Protein AF-A0A7V8XQJ6-F1 (afdb_monomer)

pLDDT: mean 77.22, std 17.16, range [35.47, 95.56]

Radius of gyration: 14.54 Å; Cα contacts (8 Å, |Δi|>4): 125; chains: 1; bounding box: 36×27×40 Å

Secondary structure (DSSP, 8-state):
--TT-EEEEE-SS-EEEEE----SSS-TT-----S--PBPTT--B--GGGGS--SPPTTTT---TT----EEEEPPTTS-S-----S-----

Mean predicted aligned error: 9.39 Å

Foldseek 3Di:
DAAQFWKWKDDPQGIAIDGDDDDPPDDPQDDDDDFDFDQPPVRDTRGLCSQFDPFADPPPRHGRSPDGDIDMDGDPPPHDDDDDPPDDPDDD

Structure (mmCIF, N/CA/C/O backbone):
data_AF-A0A7V8XQJ6-F1
#
_entry.id   AF-A0A7V8XQJ6-F1
#
loop_
_atom_site.group_PDB
_atom_site.id
_atom_site.type_symbol
_atom_site.label_atom_id
_atom_site.label_alt_id
_atom_site.label_comp_id
_atom_site.label_asym_id
_atom_site.label_entity_id
_atom_site.label_seq_id
_atom_site.pdbx_PDB_ins_code
_atom_site.Cartn_x
_atom_site.Cartn_y
_atom_site.Cartn_z
_atom_site.occupancy
_atom_site.B_iso_or_equiv
_atom_site.auth_seq_id
_atom_site.auth_comp_id
_atom_site.auth_asym_id
_atom_site.auth_atom_id
_atom_site.pdbx_PDB_model_num
ATOM 1 N N . MET A 1 1 ? -12.101 -7.812 7.011 1.00 83.25 1 MET A N 1
ATOM 2 C CA . MET A 1 1 ? -11.588 -6.444 7.191 1.00 83.25 1 MET A CA 1
ATOM 3 C C . MET A 1 1 ? -12.747 -5.481 7.094 1.00 83.25 1 MET A C 1
ATOM 5 O O . MET A 1 1 ? -13.621 -5.682 6.256 1.00 83.25 1 MET A O 1
ATOM 9 N N . ALA A 1 2 ? -12.752 -4.483 7.960 1.00 91.31 2 ALA A N 1
ATOM 10 C CA . ALA A 1 2 ? -13.727 -3.413 8.028 1.00 91.31 2 ALA A CA 1
ATOM 11 C C . ALA A 1 2 ? -13.016 -2.055 7.996 1.00 91.31 2 ALA A C 1
ATOM 13 O O . ALA A 1 2 ? -11.810 -1.952 8.225 1.00 91.31 2 ALA A O 1
ATOM 14 N N . THR A 1 3 ? -13.774 -1.000 7.710 1.00 91.56 3 THR A N 1
ATOM 15 C CA . THR A 1 3 ? -13.266 0.370 7.805 1.00 91.56 3 THR A CA 1
ATOM 16 C C . THR A 1 3 ? -12.741 0.647 9.214 1.00 91.56 3 THR A C 1
ATOM 18 O O . THR A 1 3 ? -13.437 0.388 10.192 1.00 91.56 3 THR A O 1
ATOM 21 N N . GLY A 1 4 ? -11.531 1.198 9.304 1.00 87.38 4 GLY A N 1
ATOM 22 C CA . GLY A 1 4 ? -10.828 1.462 10.561 1.00 87.38 4 GLY A CA 1
ATOM 23 C C . GLY A 1 4 ? -9.807 0.391 10.955 1.00 87.38 4 GLY A C 1
ATOM 24 O O . GLY A 1 4 ? -8.945 0.683 11.780 1.00 87.38 4 GLY A O 1
ATOM 25 N N . ASP A 1 5 ? -9.843 -0.801 10.348 1.00 88.12 5 ASP A N 1
ATOM 26 C CA . ASP A 1 5 ? -8.864 -1.853 10.639 1.00 88.12 5 ASP A CA 1
ATOM 27 C C . ASP A 1 5 ? -7.455 -1.436 10.201 1.00 88.12 5 ASP A C 1
ATOM 29 O O . ASP A 1 5 ? -7.254 -0.892 9.111 1.00 88.12 5 ASP A O 1
ATOM 33 N N . ALA A 1 6 ? -6.465 -1.761 11.029 1.00 88.62 6 ALA A N 1
ATOM 34 C CA . ALA A 1 6 ? -5.063 -1.725 10.646 1.00 88.62 6 ALA A CA 1
ATOM 35 C C . ALA A 1 6 ? -4.771 -2.827 9.620 1.00 88.62 6 ALA A C 1
ATOM 37 O O . ALA A 1 6 ? -5.083 -4.000 9.848 1.00 88.62 6 ALA A O 1
ATOM 38 N N . VAL A 1 7 ? -4.150 -2.465 8.499 1.00 90.56 7 VAL A N 1
ATOM 39 C CA . VAL A 1 7 ? -3.823 -3.396 7.412 1.00 90.56 7 VAL A CA 1
ATOM 40 C C . VAL A 1 7 ? -2.380 -3.246 6.984 1.00 90.56 7 VAL A C 1
ATOM 42 O O . VAL A 1 7 ? -1.855 -2.137 6.957 1.00 90.56 7 VAL A O 1
ATOM 45 N N . ARG A 1 8 ? -1.764 -4.361 6.605 1.00 90.62 8 ARG A N 1
ATOM 46 C CA . ARG A 1 8 ? -0.492 -4.380 5.893 1.00 90.62 8 ARG A CA 1
ATOM 47 C C . ARG A 1 8 ? -0.783 -4.566 4.410 1.00 90.62 8 ARG A C 1
ATOM 49 O O . ARG A 1 8 ? -1.571 -5.437 4.041 1.00 90.62 8 ARG A O 1
ATOM 56 N N . VAL A 1 9 ? -0.140 -3.756 3.579 1.00 91.50 9 VAL A N 1
ATOM 57 C CA . VAL A 1 9 ? -0.162 -3.844 2.115 1.00 91.50 9 VAL A CA 1
ATOM 58 C C . VAL A 1 9 ? 1.262 -4.099 1.652 1.00 91.50 9 VAL A C 1
ATOM 60 O O . VAL A 1 9 ? 2.162 -3.355 2.041 1.00 91.50 9 VAL A O 1
ATOM 63 N N . TRP A 1 10 ? 1.498 -5.144 0.864 1.00 92.25 10 TRP A N 1
ATOM 64 C CA . TRP A 1 10 ? 2.860 -5.502 0.461 1.00 92.25 10 TRP A CA 1
ATOM 65 C C . TRP A 1 10 ? 2.931 -6.159 -0.912 1.00 92.25 10 TRP A C 1
ATOM 67 O O . TRP A 1 10 ? 1.952 -6.694 -1.429 1.00 92.25 10 TRP A O 1
ATOM 77 N N . ASN A 1 11 ? 4.132 -6.135 -1.479 1.00 92.44 11 ASN A N 1
ATOM 78 C CA . ASN A 1 11 ? 4.537 -6.940 -2.623 1.00 92.44 11 ASN A CA 1
ATOM 79 C C . ASN A 1 11 ? 6.037 -7.267 -2.519 1.00 92.44 11 ASN A C 1
ATOM 81 O O . ASN A 1 11 ? 6.653 -7.072 -1.473 1.00 92.44 11 ASN A O 1
ATOM 85 N N . GLU A 1 12 ? 6.639 -7.771 -3.595 1.00 90.88 12 GLU A N 1
ATOM 86 C CA . GLU A 1 12 ? 8.066 -8.129 -3.624 1.00 90.88 12 GLU A CA 1
ATOM 87 C C . GLU A 1 12 ? 9.013 -6.931 -3.426 1.00 90.88 12 GLU A C 1
ATOM 89 O O . GLU A 1 12 ? 10.182 -7.121 -3.097 1.00 90.88 12 GLU A O 1
ATOM 94 N N . ARG A 1 13 ? 8.532 -5.697 -3.628 1.00 89.00 13 ARG A N 1
ATOM 95 C CA . ARG A 1 13 ? 9.345 -4.473 -3.551 1.00 89.00 13 ARG A CA 1
ATOM 96 C C . ARG A 1 13 ? 9.346 -3.858 -2.157 1.00 89.00 13 ARG A C 1
ATOM 98 O O . ARG A 1 13 ? 10.329 -3.226 -1.771 1.00 89.00 13 ARG A O 1
ATOM 105 N N . GLY A 1 14 ? 8.268 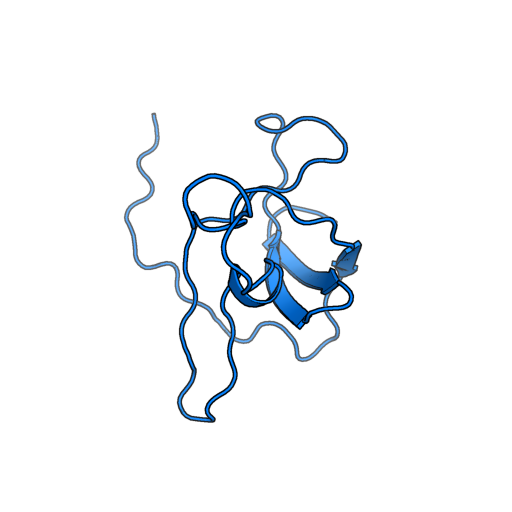-4.040 -1.401 1.00 87.75 14 GLY A N 1
ATOM 106 C CA . GLY A 1 14 ? 8.159 -3.486 -0.062 1.00 87.75 14 GLY A CA 1
ATOM 107 C C . GLY A 1 14 ? 6.780 -3.638 0.555 1.00 87.75 14 GLY A C 1
ATOM 108 O O . GLY A 1 14 ? 5.916 -4.365 0.064 1.00 87.75 14 GLY A O 1
ATOM 109 N N . GLU A 1 15 ? 6.586 -2.924 1.658 1.00 88.88 15 GLU A N 1
ATOM 110 C CA . GLU A 1 15 ? 5.365 -2.961 2.450 1.00 88.88 15 GLU A CA 1
ATOM 111 C C . GLU A 1 15 ? 5.043 -1.611 3.085 1.00 88.88 15 GLU A C 1
ATOM 113 O O . GLU A 1 15 ? 5.921 -0.777 3.315 1.00 88.88 15 GLU A O 1
ATOM 118 N N . VAL A 1 16 ? 3.766 -1.420 3.399 1.00 86.62 16 VAL A N 1
ATOM 119 C CA . VAL A 1 16 ? 3.257 -0.265 4.131 1.00 86.62 16 VAL A CA 1
ATOM 120 C C . VAL A 1 16 ? 2.094 -0.693 5.021 1.00 86.62 16 VAL A C 1
ATOM 122 O O . VAL A 1 16 ? 1.270 -1.517 4.623 1.00 86.62 16 VAL A O 1
ATOM 125 N N . ASP A 1 17 ? 2.006 -0.108 6.214 1.00 86.94 17 ASP A N 1
ATOM 126 C CA . ASP A 1 17 ? 0.812 -0.230 7.049 1.00 86.94 17 ASP A CA 1
ATOM 127 C C . ASP A 1 17 ? -0.132 0.944 6.787 1.00 86.94 17 ASP A C 1
ATOM 129 O O . ASP A 1 17 ? 0.295 2.097 6.672 1.00 86.94 17 ASP A O 1
ATOM 133 N N . ALA A 1 18 ? -1.426 0.656 6.721 1.00 85.88 18 ALA A N 1
ATOM 134 C CA . ALA A 1 18 ? -2.473 1.625 6.448 1.00 85.88 18 ALA A CA 1
ATOM 135 C C . ALA A 1 18 ? -3.717 1.365 7.306 1.00 85.88 18 ALA A C 1
ATOM 137 O O . ALA A 1 18 ? -3.854 0.332 7.961 1.00 85.88 18 ALA A O 1
ATOM 138 N N . VAL A 1 19 ? -4.644 2.320 7.280 1.00 88.25 19 VAL A N 1
ATOM 139 C CA . VAL A 1 19 ? -5.987 2.157 7.842 1.00 88.25 19 VAL A CA 1
ATOM 140 C C . VAL A 1 19 ? -6.942 1.812 6.706 1.00 88.25 19 VAL A C 1
ATOM 142 O O . VAL A 1 19 ? -7.005 2.524 5.702 1.00 88.25 19 VAL A O 1
ATOM 145 N N . CYS A 1 20 ? -7.687 0.721 6.855 1.00 90.56 20 CYS A N 1
ATOM 146 C CA . CYS A 1 20 ? -8.648 0.271 5.861 1.00 90.56 20 CYS A CA 1
ATOM 147 C C . CYS A 1 20 ? -9.819 1.255 5.738 1.00 90.56 20 CYS A C 1
ATOM 149 O O . CYS A 1 20 ? -10.387 1.694 6.739 1.00 90.56 20 CYS A O 1
ATOM 151 N N . SER A 1 21 ? -10.223 1.549 4.503 1.00 91.81 21 SER A N 1
ATOM 152 C CA . SER A 1 21 ? -11.479 2.226 4.185 1.00 91.81 21 SER A CA 1
ATOM 153 C C . SER A 1 21 ? -12.213 1.406 3.130 1.00 91.81 21 SER A C 1
ATOM 155 O O . SER A 1 21 ? -11.806 1.371 1.968 1.00 91.81 21 SER A O 1
ATOM 157 N N . VAL A 1 22 ? -13.265 0.700 3.542 1.00 93.06 22 VAL A N 1
ATOM 158 C CA . VAL A 1 22 ? -14.089 -0.110 2.641 1.00 93.06 22 VAL A CA 1
ATOM 159 C C . VAL A 1 22 ? -15.130 0.799 1.993 1.00 93.06 22 VAL A C 1
ATOM 161 O O . VAL A 1 22 ? -15.909 1.452 2.684 1.00 93.06 22 VAL A O 1
ATOM 164 N N . SER A 1 23 ? -15.142 0.842 0.661 1.00 92.44 23 SER A N 1
ATOM 165 C CA . SER A 1 23 ? -16.124 1.593 -0.125 1.00 92.44 23 SER A CA 1
ATOM 166 C C . SER A 1 23 ? -16.407 0.891 -1.451 1.00 92.44 23 SER A C 1
ATOM 168 O O . SER A 1 23 ? -15.613 0.074 -1.912 1.00 92.44 23 SER A O 1
ATOM 170 N N . ASP A 1 24 ? -17.515 1.251 -2.085 1.00 95.12 24 ASP A N 1
ATOM 171 C CA . ASP A 1 24 ? -17.922 0.817 -3.425 1.00 95.12 24 ASP A CA 1
ATOM 172 C C . ASP A 1 24 ? -17.354 1.704 -4.553 1.00 95.12 24 ASP A C 1
ATOM 174 O O . ASP A 1 24 ? -17.655 1.500 -5.729 1.00 95.12 24 ASP A O 1
ATOM 178 N N . ARG A 1 25 ? -16.495 2.679 -4.218 1.00 94.94 25 ARG A N 1
ATOM 179 C CA . ARG A 1 25 ? -15.906 3.638 -5.172 1.00 94.94 25 ARG A CA 1
ATOM 180 C C . ARG A 1 25 ? -14.845 3.022 -6.087 1.00 94.94 25 ARG A C 1
ATOM 182 O O . ARG A 1 25 ? -14.483 3.631 -7.092 1.00 94.94 25 ARG A O 1
ATOM 189 N N . VAL A 1 26 ? -14.320 1.853 -5.726 1.00 93.12 26 VAL A N 1
ATOM 190 C CA . VAL A 1 26 ? -13.316 1.103 -6.491 1.00 93.12 26 VAL A CA 1
ATOM 191 C C . VAL A 1 26 ? -13.863 -0.273 -6.858 1.00 93.12 26 VAL A C 1
ATOM 193 O O . VAL A 1 26 ? -14.686 -0.843 -6.145 1.00 93.12 26 VAL A O 1
ATOM 196 N N . ARG A 1 27 ? -13.420 -0.817 -7.996 1.00 94.62 27 ARG A N 1
ATOM 197 C CA . ARG A 1 27 ? -13.856 -2.146 -8.448 1.00 94.62 27 ARG A CA 1
ATOM 198 C C . ARG A 1 27 ? -13.326 -3.244 -7.511 1.00 94.62 27 ARG A C 1
ATOM 200 O O . ARG A 1 27 ? -12.235 -3.083 -6.964 1.00 94.62 27 ARG A O 1
ATOM 207 N N . PRO A 1 28 ? -14.023 -4.389 -7.388 1.00 94.38 28 PRO A N 1
ATOM 208 C CA . PRO A 1 28 ? -13.473 -5.561 -6.713 1.00 94.38 28 PRO A CA 1
ATOM 209 C C . PRO A 1 28 ? -12.090 -5.929 -7.267 1.00 94.38 28 PRO A C 1
ATOM 211 O O . PRO A 1 28 ? -11.892 -5.931 -8.482 1.00 94.38 28 PRO A O 1
ATOM 214 N N . GLY A 1 29 ? -11.141 -6.218 -6.375 1.00 93.19 29 GLY A N 1
ATOM 215 C CA . GLY A 1 29 ? -9.746 -6.499 -6.736 1.00 93.19 29 GLY A CA 1
ATOM 216 C C . GLY A 1 29 ? -8.872 -5.260 -6.967 1.00 93.19 29 GLY A C 1
ATOM 217 O O . GLY A 1 29 ? -7.714 -5.411 -7.335 1.00 93.19 29 GLY A O 1
ATOM 218 N N . VAL A 1 30 ? -9.390 -4.045 -6.749 1.00 93.62 30 VAL A N 1
ATOM 219 C CA . VAL A 1 30 ? -8.622 -2.795 -6.845 1.00 93.62 30 VAL A CA 1
ATOM 220 C C . VAL A 1 30 ? -8.525 -2.139 -5.472 1.00 93.62 30 VAL A C 1
ATOM 222 O O . VAL A 1 30 ? -9.534 -1.945 -4.797 1.00 93.62 30 VAL A O 1
ATOM 225 N N . ALA A 1 31 ? -7.312 -1.747 -5.087 1.00 91.38 31 ALA A N 1
ATOM 226 C CA . ALA A 1 31 ? -7.066 -0.883 -3.940 1.00 91.38 31 ALA A CA 1
ATOM 227 C C . ALA A 1 31 ? -6.694 0.524 -4.420 1.00 91.38 31 ALA A C 1
ATOM 229 O O . ALA A 1 31 ? -6.051 0.696 -5.455 1.00 91.38 31 ALA A O 1
ATOM 230 N N . TRP A 1 32 ? -7.092 1.536 -3.655 1.00 91.44 32 TRP A N 1
ATOM 231 C CA . TRP A 1 32 ? -6.660 2.912 -3.862 1.00 91.44 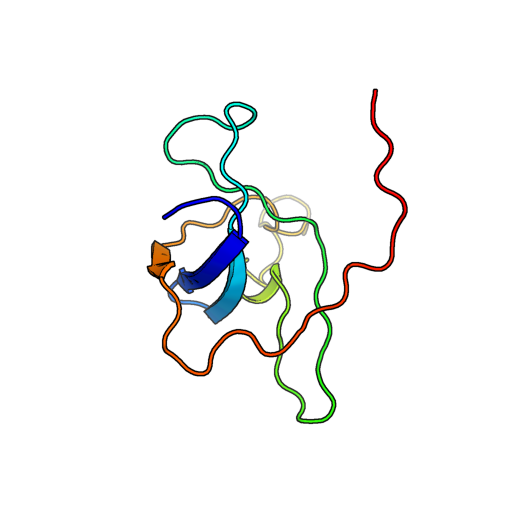32 TRP A CA 1
ATOM 232 C C . TRP A 1 32 ? -6.004 3.426 -2.588 1.00 91.44 32 TRP A C 1
ATOM 234 O O . TRP A 1 32 ? -6.515 3.207 -1.489 1.00 91.44 32 TRP A O 1
ATOM 244 N N . MET A 1 33 ? -4.888 4.130 -2.741 1.00 87.69 33 MET A N 1
ATOM 245 C CA . MET A 1 33 ? -4.208 4.819 -1.653 1.00 87.69 33 MET A CA 1
ATOM 246 C C . MET A 1 33 ? -3.845 6.233 -2.116 1.00 87.69 33 MET A C 1
ATOM 248 O O . MET A 1 33 ? -3.431 6.405 -3.266 1.00 87.69 33 MET A O 1
ATOM 252 N N . PRO A 1 34 ? -3.991 7.254 -1.253 1.00 83.31 34 PRO A N 1
ATOM 253 C CA . PRO A 1 34 ? -3.530 8.590 -1.586 1.00 83.31 34 PRO A CA 1
ATOM 254 C C . PRO A 1 34 ? -2.012 8.576 -1.771 1.00 83.31 34 PRO A C 1
ATOM 256 O O . PRO A 1 34 ? -1.291 7.901 -1.033 1.00 83.31 34 PRO A O 1
ATOM 259 N N . PHE A 1 35 ? -1.521 9.359 -2.732 1.00 74.88 35 PHE A N 1
ATOM 260 C CA . PHE A 1 35 ? -0.088 9.595 -2.843 1.00 74.88 35 PHE A CA 1
ATOM 261 C C . PHE A 1 35 ? 0.409 10.245 -1.554 1.00 74.88 35 PHE A C 1
ATOM 263 O O . PHE A 1 35 ? -0.137 11.250 -1.096 1.00 74.88 35 PHE A O 1
ATOM 270 N N . GLY A 1 36 ? 1.453 9.672 -0.972 1.00 68.44 36 GLY A N 1
ATOM 271 C CA . GLY A 1 36 ? 2.027 10.197 0.248 1.00 68.44 36 GLY A CA 1
ATOM 272 C C . GLY A 1 36 ? 2.807 9.161 1.033 1.00 68.44 36 GLY A C 1
ATOM 273 O O . GLY A 1 36 ? 2.983 8.005 0.639 1.00 68.44 36 GLY A O 1
ATOM 274 N N . GLY A 1 37 ? 3.301 9.629 2.165 1.00 63.19 37 GLY A N 1
ATOM 275 C CA . GLY A 1 37 ? 4.039 8.852 3.137 1.00 63.19 37 GLY A CA 1
ATOM 276 C C . GLY A 1 37 ? 5.397 9.467 3.405 1.00 63.19 37 GLY A C 1
ATOM 277 O O . GLY A 1 37 ? 6.112 9.912 2.506 1.00 63.19 37 GLY A O 1
ATOM 278 N N . PHE A 1 38 ? 5.694 9.533 4.690 1.00 57.09 38 PHE A N 1
ATOM 279 C CA . PHE A 1 38 ? 6.867 10.185 5.226 1.00 57.09 38 PHE A CA 1
ATOM 280 C C . PHE A 1 38 ? 7.951 9.144 5.491 1.00 57.09 38 PHE A C 1
ATOM 282 O O . PHE A 1 38 ? 7.683 7.949 5.649 1.00 57.09 38 PHE A O 1
ATOM 289 N N . ILE A 1 39 ? 9.189 9.616 5.516 1.00 61.66 39 ILE A N 1
ATOM 290 C CA . ILE A 1 39 ? 10.276 8.895 6.163 1.00 61.66 39 ILE A CA 1
ATOM 291 C C . ILE A 1 39 ? 10.174 9.279 7.635 1.00 61.66 39 ILE A C 1
ATOM 293 O O . ILE A 1 39 ? 10.187 10.471 7.951 1.00 61.66 39 ILE A O 1
ATOM 297 N N . ASP A 1 40 ? 9.985 8.304 8.520 1.00 62.00 40 ASP A N 1
ATOM 298 C CA . ASP A 1 40 ? 10.006 8.601 9.951 1.00 62.00 40 ASP A CA 1
ATOM 299 C C . ASP A 1 40 ? 11.431 8.960 10.416 1.00 62.00 40 ASP A C 1
ATOM 301 O O . ASP A 1 40 ? 12.408 8.839 9.675 1.00 62.00 40 ASP A O 1
ATOM 305 N N . ALA A 1 41 ? 11.573 9.403 11.664 1.00 49.34 41 ALA A N 1
ATOM 306 C CA . ALA A 1 41 ? 12.874 9.793 12.209 1.00 49.34 41 ALA A CA 1
ATOM 307 C C . ALA A 1 41 ? 13.911 8.646 12.238 1.00 49.34 41 ALA A C 1
ATOM 309 O O . ALA A 1 41 ? 15.102 8.916 12.374 1.00 49.34 41 ALA A O 1
ATOM 310 N N . SER A 1 42 ? 13.480 7.384 12.100 1.00 62.75 42 SER A N 1
ATOM 311 C CA . SER A 1 42 ? 14.355 6.206 12.022 1.00 62.75 42 SER A CA 1
ATOM 312 C C . SER A 1 42 ? 14.826 5.890 10.597 1.00 62.75 42 SER A C 1
ATOM 314 O O . SER A 1 42 ? 15.642 4.992 10.404 1.00 62.75 42 SER A O 1
ATOM 316 N N . GLY A 1 43 ? 14.338 6.628 9.594 1.00 61.41 43 GLY A N 1
ATOM 317 C CA . GLY A 1 43 ? 14.633 6.368 8.188 1.00 61.41 43 GLY A CA 1
ATOM 318 C C . GLY A 1 43 ? 13.682 5.362 7.534 1.00 61.41 43 GLY A C 1
ATOM 319 O O . GLY A 1 43 ? 13.872 5.030 6.362 1.00 61.41 43 GLY A O 1
ATOM 320 N N . THR A 1 44 ? 12.650 4.888 8.240 1.00 66.94 44 THR A N 1
ATOM 321 C CA . THR A 1 44 ? 11.729 3.885 7.698 1.00 66.94 44 THR A CA 1
ATOM 322 C C . THR A 1 44 ? 10.790 4.531 6.687 1.00 66.94 44 THR A C 1
ATOM 324 O O . THR A 1 44 ? 10.071 5.491 6.977 1.00 66.94 44 THR A O 1
ATOM 327 N N . ARG A 1 45 ? 10.800 3.998 5.462 1.00 64.62 45 ARG A N 1
ATOM 328 C CA . ARG A 1 45 ? 9.998 4.498 4.342 1.00 64.62 45 ARG A CA 1
ATOM 329 C C . ARG A 1 45 ? 8.572 3.961 4.460 1.00 64.62 45 ARG A C 1
ATOM 331 O O . ARG A 1 45 ? 8.292 2.842 4.058 1.00 64.62 45 ARG A O 1
ATOM 338 N N . ARG A 1 46 ? 7.654 4.776 4.978 1.00 70.81 46 ARG A N 1
ATOM 339 C CA . ARG A 1 46 ? 6.221 4.438 5.101 1.00 70.81 46 ARG A CA 1
ATOM 340 C C . ARG A 1 46 ? 5.413 4.992 3.920 1.00 70.81 46 ARG A C 1
ATOM 342 O O . ARG A 1 46 ? 4.275 5.422 4.080 1.00 70.81 46 ARG A O 1
ATOM 349 N N . SER A 1 47 ? 6.037 5.075 2.742 1.00 83.88 47 SER A N 1
ATOM 350 C CA . SER A 1 47 ? 5.434 5.667 1.544 1.00 83.88 47 SER A CA 1
ATOM 351 C C . SER A 1 47 ? 4.865 4.612 0.625 1.00 83.88 47 SER A C 1
ATOM 353 O O . SER A 1 47 ? 5.535 3.629 0.346 1.00 83.88 47 SER A O 1
ATOM 355 N N . VAL A 1 48 ? 3.679 4.875 0.075 1.00 86.44 48 VAL A N 1
ATOM 356 C CA . VAL A 1 48 ? 3.042 4.013 -0.932 1.00 86.44 48 VAL A CA 1
ATOM 357 C C . VAL A 1 48 ? 3.950 3.751 -2.142 1.00 86.44 48 VAL A C 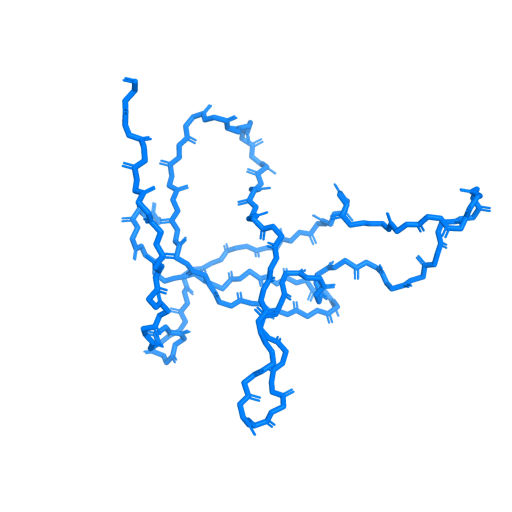1
ATOM 359 O O . VAL A 1 48 ? 3.880 2.689 -2.750 1.00 86.44 48 VAL A O 1
ATOM 362 N N . ASN A 1 49 ? 4.882 4.664 -2.442 1.00 87.56 49 ASN A N 1
ATOM 363 C CA . ASN A 1 49 ? 5.820 4.522 -3.555 1.00 87.56 49 ASN A CA 1
ATOM 364 C C . ASN A 1 49 ? 6.789 3.341 -3.391 1.00 87.56 49 ASN A C 1
ATOM 366 O O . ASN A 1 49 ? 7.396 2.944 -4.379 1.00 87.56 49 ASN A O 1
ATOM 370 N N . VAL A 1 50 ? 6.941 2.764 -2.189 1.00 87.69 50 VAL A N 1
ATOM 371 C CA . VAL A 1 50 ? 7.730 1.527 -2.006 1.00 87.69 50 VAL A CA 1
ATOM 372 C C . VAL A 1 50 ? 7.123 0.332 -2.741 1.00 87.69 50 VAL A C 1
ATOM 374 O O . VAL A 1 50 ? 7.828 -0.630 -3.019 1.00 87.69 50 VAL A O 1
ATOM 377 N N . LEU A 1 51 ? 5.829 0.400 -3.066 1.00 87.94 51 LEU A N 1
ATOM 378 C CA . LEU A 1 51 ? 5.104 -0.647 -3.783 1.00 87.94 51 LEU A CA 1
ATOM 379 C C . LEU A 1 51 ? 5.240 -0.513 -5.307 1.00 87.94 51 LEU A C 1
ATOM 381 O O . LEU A 1 51 ? 4.928 -1.463 -6.024 1.00 87.94 51 LEU A O 1
ATOM 385 N N . ALA A 1 52 ? 5.700 0.638 -5.804 1.00 87.06 52 ALA A N 1
ATOM 386 C CA . ALA A 1 52 ? 5.807 0.935 -7.229 1.00 87.06 52 ALA A CA 1
ATOM 387 C C . ALA A 1 52 ? 7.236 0.693 -7.758 1.00 87.06 52 ALA A C 1
ATOM 389 O O . ALA A 1 52 ? 8.209 0.832 -7.008 1.00 87.06 52 ALA A O 1
ATOM 390 N N . PRO A 1 53 ? 7.401 0.345 -9.048 1.00 81.81 53 PRO A N 1
ATOM 391 C CA . PRO A 1 53 ? 8.716 0.276 -9.674 1.00 81.81 53 PRO A CA 1
ATOM 392 C C . PRO A 1 53 ? 9.422 1.635 -9.648 1.00 81.81 53 PRO A C 1
ATOM 394 O O . PRO A 1 53 ? 8.813 2.681 -9.882 1.00 81.81 53 PRO A O 1
ATOM 397 N N . ALA A 1 54 ? 10.723 1.605 -9.356 1.00 79.44 54 ALA A N 1
ATOM 398 C CA . ALA A 1 54 ? 11.567 2.797 -9.339 1.00 79.44 54 ALA A CA 1
ATOM 399 C C . ALA A 1 54 ? 12.107 3.132 -10.737 1.00 79.44 54 ALA A C 1
ATOM 401 O O . ALA A 1 54 ? 12.544 4.257 -10.981 1.00 79.44 54 ALA A O 1
ATOM 402 N N . GLU A 1 55 ? 12.105 2.149 -11.638 1.00 80.75 55 GLU A N 1
ATOM 403 C CA . GLU A 1 55 ? 12.611 2.288 -12.992 1.00 80.75 55 GLU A CA 1
ATOM 404 C C . GLU A 1 55 ? 11.702 3.201 -13.839 1.00 80.75 55 GLU A C 1
ATOM 406 O O . GLU A 1 55 ? 10.475 3.058 -13.796 1.00 80.75 55 GLU A O 1
ATOM 411 N N . PRO A 1 56 ? 12.276 4.125 -14.633 1.00 79.44 56 PRO A N 1
ATOM 412 C CA . PRO A 1 56 ? 11.507 4.896 -15.600 1.00 79.44 56 PRO A CA 1
ATOM 413 C C . PRO A 1 56 ? 10.864 3.990 -16.653 1.00 79.44 56 PRO A C 1
ATOM 415 O O . PRO A 1 56 ? 11.458 2.990 -17.063 1.00 79.44 56 PRO A O 1
ATOM 418 N N . THR A 1 57 ? 9.682 4.366 -17.143 1.00 77.94 57 THR A N 1
ATOM 419 C CA . THR A 1 57 ? 9.047 3.662 -18.261 1.00 77.94 57 THR A CA 1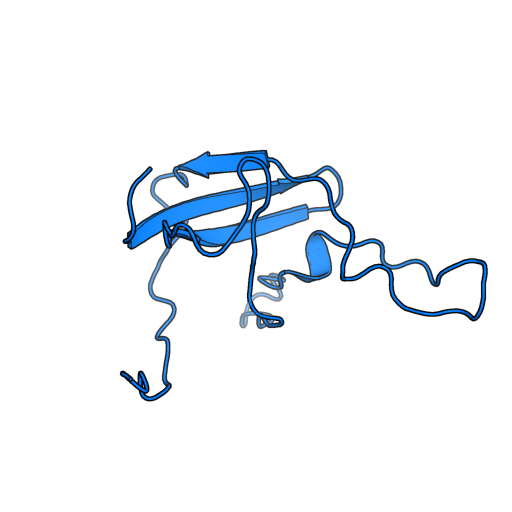
ATOM 420 C C . THR A 1 57 ? 9.918 3.744 -19.513 1.00 77.94 57 THR A C 1
ATOM 422 O O . THR A 1 57 ? 10.505 4.784 -19.822 1.00 77.94 57 THR A O 1
ATOM 425 N N . ASP A 1 58 ? 9.974 2.642 -20.253 1.00 76.56 58 ASP A N 1
ATOM 426 C CA . ASP A 1 58 ? 10.7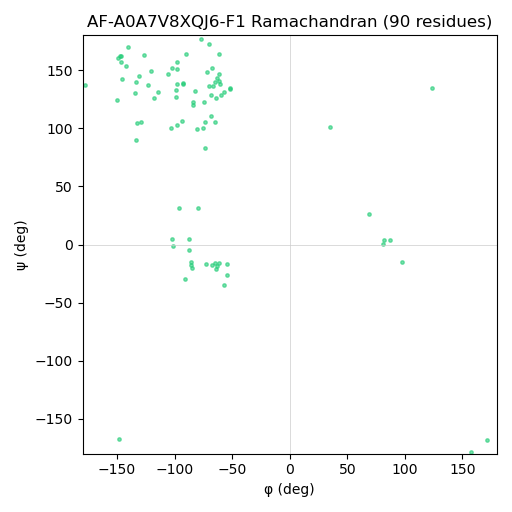27 2.502 -21.500 1.00 76.56 58 ASP A CA 1
ATOM 427 C C . ASP A 1 58 ? 10.312 3.536 -22.560 1.00 76.56 58 ASP A C 1
ATOM 429 O O . ASP A 1 58 ? 11.154 4.076 -23.279 1.00 76.56 58 ASP A O 1
ATOM 433 N N . TRP A 1 59 ? 9.024 3.885 -22.600 1.00 77.12 59 TRP A N 1
ATOM 434 C CA . TRP A 1 59 ? 8.504 4.986 -23.397 1.00 77.12 59 TRP A CA 1
ATOM 435 C C . TRP A 1 59 ? 8.428 6.279 -22.574 1.00 77.12 59 TRP A C 1
ATOM 437 O O . TRP A 1 59 ? 7.551 6.451 -21.724 1.00 77.12 59 TRP A O 1
ATOM 447 N N . GLY A 1 60 ? 9.344 7.213 -22.837 1.00 81.69 60 GLY A N 1
ATOM 448 C CA . GLY A 1 60 ? 9.2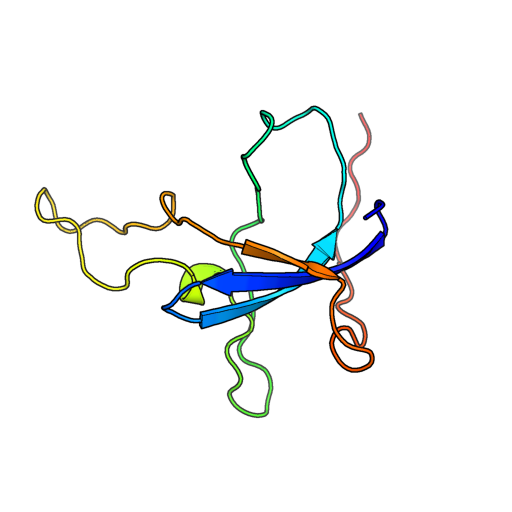84 8.586 -22.319 1.00 81.69 60 GLY A CA 1
ATOM 449 C C . GLY A 1 60 ? 9.780 8.803 -20.883 1.00 81.69 60 GLY A C 1
ATOM 450 O O . GLY A 1 60 ? 9.762 9.945 -20.430 1.00 81.69 60 GLY A O 1
ATOM 451 N N . GLY A 1 61 ? 10.251 7.766 -20.179 1.00 81.44 61 GLY A N 1
ATOM 452 C CA . GLY A 1 61 ? 10.923 7.910 -18.881 1.00 81.44 61 GLY A CA 1
ATOM 453 C C . GLY A 1 61 ? 10.020 8.369 -17.730 1.00 81.44 61 GLY A C 1
ATOM 454 O O . GLY A 1 61 ? 10.499 9.007 -16.794 1.00 81.44 61 GLY A O 1
ATOM 455 N N . GLY A 1 62 ? 8.717 8.089 -17.808 1.00 80.25 62 GLY A N 1
ATOM 456 C CA . GLY A 1 62 ? 7.745 8.415 -16.765 1.00 80.25 62 GLY A CA 1
ATOM 457 C C . GLY A 1 62 ? 7.802 7.454 -15.572 1.00 80.25 62 GLY A C 1
ATOM 458 O O . GLY A 1 62 ? 8.545 6.478 -15.573 1.00 80.25 62 GLY A O 1
ATOM 459 N N . SER A 1 63 ? 6.999 7.717 -14.539 1.00 75.00 63 SER A N 1
ATOM 460 C CA . SER A 1 63 ? 6.936 6.881 -13.330 1.00 75.00 63 SER A CA 1
ATOM 461 C C . SER A 1 63 ? 5.850 5.801 -13.418 1.00 75.00 63 SER A C 1
ATOM 463 O O . SER A 1 63 ? 4.713 6.124 -13.767 1.00 75.00 63 SER A O 1
ATOM 465 N N . GLY A 1 64 ? 6.129 4.572 -12.977 1.00 76.50 64 GLY A N 1
ATOM 466 C CA . GLY A 1 64 ? 5.148 3.474 -12.902 1.00 76.50 64 GLY A CA 1
ATOM 467 C C . GLY A 1 64 ? 4.208 3.507 -11.684 1.00 76.50 64 GLY A C 1
ATOM 468 O O . GLY A 1 64 ? 3.815 2.461 -11.187 1.00 76.50 64 GLY A O 1
ATOM 469 N N . LEU A 1 65 ? 3.860 4.689 -11.163 1.00 76.94 65 LEU A N 1
ATOM 470 C CA . LEU A 1 65 ? 3.168 4.847 -9.868 1.00 76.94 65 LEU A CA 1
ATOM 471 C C . LEU A 1 65 ? 1.724 4.318 -9.822 1.00 76.94 65 LEU A C 1
ATOM 473 O O . LEU A 1 65 ? 1.183 4.143 -8.733 1.00 76.94 65 LEU A O 1
ATOM 477 N N . TYR A 1 66 ? 1.086 4.104 -10.973 1.00 80.44 66 TYR A N 1
ATOM 478 C CA . TYR A 1 66 ? -0.328 3.713 -11.058 1.00 80.44 66 TYR A CA 1
ATOM 479 C C . TYR A 1 66 ? -0.543 2.223 -11.337 1.00 80.44 66 TYR A C 1
ATOM 481 O O . TYR A 1 66 ? -1.687 1.807 -11.514 1.00 80.44 66 TYR A O 1
ATOM 489 N N . ASP A 1 67 ? 0.532 1.437 -11.381 1.00 84.12 67 ASP A N 1
ATOM 490 C CA . ASP A 1 67 ? 0.471 0.002 -11.635 1.00 84.12 67 ASP A CA 1
ATOM 491 C C . ASP A 1 67 ? 1.333 -0.754 -10.619 1.00 84.12 67 ASP A C 1
ATOM 493 O O . ASP A 1 67 ? 2.564 -0.722 -10.657 1.00 84.12 67 ASP A O 1
ATOM 497 N N . ALA A 1 68 ? 0.665 -1.393 -9.659 1.00 88.81 68 ALA A N 1
ATOM 498 C CA . ALA A 1 68 ? 1.293 -2.245 -8.663 1.00 88.81 68 ALA A CA 1
ATOM 499 C C . ALA A 1 68 ? 0.320 -3.347 -8.238 1.00 88.81 68 ALA A C 1
ATOM 501 O O . ALA A 1 68 ? -0.780 -3.076 -7.752 1.00 88.81 68 ALA A O 1
ATOM 502 N N . PHE A 1 69 ? 0.757 -4.596 -8.371 1.00 92.94 69 PHE A N 1
ATOM 503 C CA . PHE A 1 69 ? 0.087 -5.730 -7.748 1.00 92.94 69 PHE A CA 1
ATOM 504 C C . PHE A 1 69 ? 0.539 -5.838 -6.296 1.00 92.94 69 PHE A C 1
ATOM 506 O O . PHE A 1 69 ? 1.734 -5.745 -6.002 1.00 92.94 69 PHE A O 1
ATOM 513 N N . VAL A 1 70 ? -0.429 -5.995 -5.398 1.00 93.50 70 VAL A N 1
ATOM 514 C CA . VAL A 1 70 ? -0.217 -6.019 -3.952 1.00 93.50 70 VAL A CA 1
ATOM 515 C C . VAL A 1 70 ? -1.138 -7.036 -3.301 1.00 93.50 70 VAL A C 1
ATOM 517 O O . VAL A 1 70 ? -2.235 -7.300 -3.791 1.00 93.50 70 VAL A O 1
ATOM 520 N N . GLU A 1 71 ? -0.695 -7.544 -2.163 1.00 95.56 71 GLU A N 1
ATOM 521 C CA . GLU A 1 71 ? -1.507 -8.308 -1.228 1.00 95.56 71 GLU A CA 1
ATOM 522 C C . GLU A 1 71 ? -1.907 -7.423 -0.047 1.00 95.56 71 GLU A C 1
ATOM 524 O O . GLU A 1 71 ? -1.198 -6.475 0.312 1.00 95.56 71 GLU A O 1
ATOM 529 N N . VAL A 1 72 ? -3.057 -7.728 0.559 1.00 93.81 72 VAL A N 1
ATOM 530 C CA . VAL A 1 72 ? -3.595 -6.986 1.706 1.00 93.81 72 VAL A CA 1
ATOM 531 C C . VAL A 1 72 ? -4.069 -7.958 2.778 1.00 93.81 72 VAL A C 1
ATOM 533 O O . VAL A 1 72 ? -4.849 -8.869 2.506 1.00 93.81 72 VAL A O 1
ATOM 536 N N . ALA A 1 73 ? -3.646 -7.731 4.020 1.00 94.00 73 ALA A N 1
ATOM 537 C CA . ALA A 1 73 ? -4.068 -8.518 5.174 1.00 94.00 73 ALA A CA 1
ATOM 538 C C . ALA A 1 73 ? -4.158 -7.654 6.439 1.00 94.00 73 ALA A C 1
ATOM 540 O O . ALA A 1 73 ? -3.578 -6.564 6.480 1.00 94.00 73 ALA A O 1
ATOM 541 N N . PRO A 1 74 ? -4.861 -8.126 7.488 1.00 92.94 74 PRO A N 1
ATOM 542 C CA . PRO A 1 74 ? -4.818 -7.492 8.799 1.00 92.94 74 PRO A CA 1
ATOM 543 C C . PRO A 1 74 ? -3.376 -7.308 9.260 1.00 92.94 74 PRO A C 1
ATOM 545 O O . PRO A 1 74 ? -2.552 -8.219 9.143 1.0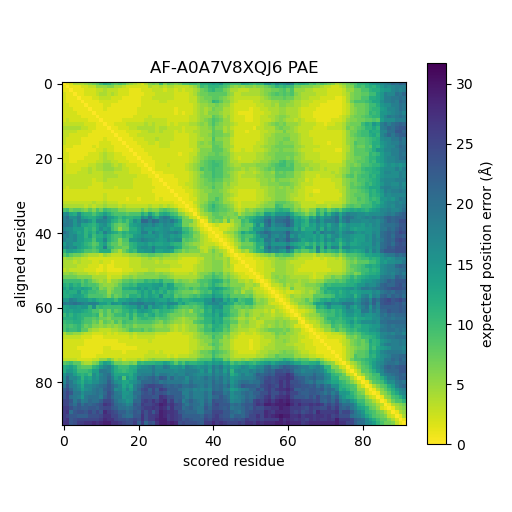0 92.94 74 PRO A O 1
ATOM 548 N N . ALA A 1 75 ? -3.072 -6.122 9.768 1.00 85.62 75 ALA A N 1
ATOM 549 C CA . ALA A 1 75 ? -1.741 -5.847 10.261 1.00 85.62 75 ALA A CA 1
ATOM 550 C C . ALA A 1 75 ? -1.491 -6.604 11.578 1.00 85.62 75 ALA A C 1
ATOM 552 O O . ALA A 1 75 ? -2.413 -6.835 12.364 1.00 85.62 75 ALA A O 1
ATOM 553 N N . GLY A 1 76 ? -0.239 -7.003 11.822 1.00 74.44 76 GLY A N 1
ATOM 554 C CA . GLY A 1 76 ? 0.159 -7.565 13.116 1.00 7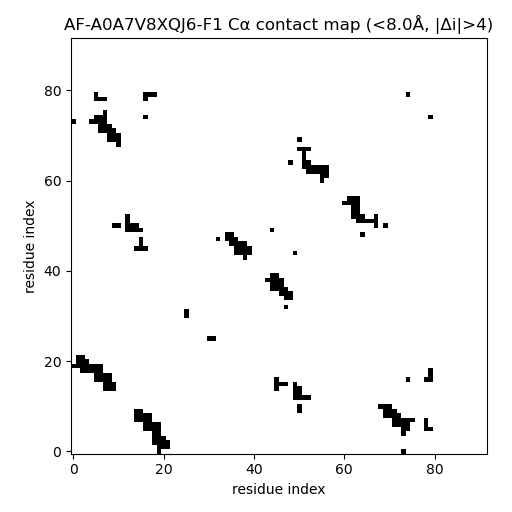4.44 76 GLY A CA 1
ATOM 555 C C . GLY A 1 76 ? -0.033 -6.547 14.248 1.00 74.44 76 GLY A C 1
ATOM 556 O O . GLY A 1 76 ? -0.156 -5.350 13.994 1.00 74.44 76 GLY A O 1
ATOM 557 N N . ALA A 1 77 ? -0.035 -7.008 15.502 1.00 59.31 77 ALA A N 1
ATOM 558 C CA . ALA A 1 77 ? -0.375 -6.199 16.682 1.00 59.31 77 ALA A CA 1
ATOM 559 C C . ALA A 1 77 ? 0.430 -4.884 16.854 1.00 59.31 77 ALA A C 1
ATOM 561 O O . ALA A 1 77 ? -0.008 -4.002 17.588 1.00 59.31 77 ALA A O 1
ATOM 562 N N . ASP A 1 78 ? 1.561 -4.724 16.162 1.00 55.41 78 ASP A N 1
ATOM 563 C CA . ASP A 1 78 ? 2.478 -3.583 16.288 1.00 55.41 78 ASP A CA 1
ATOM 564 C C . ASP A 1 78 ? 2.366 -2.522 15.171 1.00 55.41 78 ASP A C 1
ATOM 566 O O . ASP A 1 78 ? 3.079 -1.519 15.192 1.00 55.41 78 ASP A O 1
ATOM 570 N N . ALA A 1 79 ? 1.489 -2.712 14.183 1.00 56.59 79 ALA A N 1
ATOM 571 C CA . ALA A 1 79 ? 1.606 -2.042 12.883 1.00 56.59 79 ALA A CA 1
ATOM 572 C C . ALA A 1 79 ? 0.999 -0.627 12.762 1.00 56.59 79 ALA A C 1
ATOM 574 O O . ALA A 1 79 ? 1.353 0.123 11.849 1.00 56.59 79 ALA A O 1
ATOM 575 N N . VAL A 1 80 ? 0.107 -0.208 13.666 1.00 52.59 80 VAL A N 1
ATOM 576 C CA . VAL A 1 80 ? -0.519 1.126 13.586 1.00 52.59 80 VAL A CA 1
ATOM 577 C C . VAL A 1 80 ? -0.497 1.809 14.948 1.00 52.59 80 VAL A C 1
ATOM 579 O O . VAL A 1 80 ? -1.426 1.698 15.743 1.00 52.59 80 VAL A O 1
ATOM 582 N N . ARG A 1 81 ? 0.574 2.561 15.216 1.00 47.19 81 ARG A N 1
ATOM 583 C CA . ARG A 1 81 ? 0.558 3.629 16.222 1.00 47.19 81 ARG A CA 1
ATOM 584 C C . ARG A 1 81 ? 0.335 4.953 15.495 1.00 47.19 81 ARG A C 1
ATOM 586 O O . ARG A 1 81 ? 1.231 5.436 14.821 1.00 47.19 81 ARG A O 1
ATOM 593 N N . GLU A 1 82 ? -0.906 5.430 15.588 1.00 41.50 82 GLU A N 1
ATOM 594 C CA . GLU A 1 82 ? -1.409 6.777 15.274 1.00 41.50 82 GLU A CA 1
ATOM 595 C C . GLU A 1 82 ? -0.752 7.518 14.091 1.00 41.50 82 GLU A C 1
ATOM 597 O O . GLU A 1 82 ? 0.285 8.164 14.218 1.00 41.50 82 GLU A O 1
ATOM 602 N N . ILE A 1 83 ? -1.430 7.514 12.939 1.00 48.34 83 ILE A N 1
ATOM 603 C CA . ILE A 1 83 ? -1.177 8.481 11.864 1.00 48.34 83 ILE A CA 1
ATOM 604 C C . ILE A 1 83 ? -2.312 9.515 11.929 1.00 48.34 83 ILE A C 1
ATOM 606 O O . ILE A 1 83 ? -3.418 9.217 11.468 1.00 48.34 83 ILE A O 1
ATOM 610 N N . PRO A 1 84 ? -2.109 10.708 12.520 1.00 38.00 84 PRO A N 1
ATOM 611 C CA . PRO A 1 84 ? -3.150 11.723 12.552 1.00 38.00 84 PRO A CA 1
ATOM 612 C C . PRO A 1 84 ? -3.389 12.241 11.130 1.00 38.00 84 PRO A C 1
ATOM 614 O O . PRO A 1 84 ? -2.549 12.928 10.547 1.00 38.00 84 PRO A O 1
ATOM 617 N N . ILE A 1 85 ? -4.552 11.924 10.561 1.00 43.84 85 ILE A N 1
ATOM 618 C CA . ILE A 1 85 ? -5.029 12.550 9.325 1.00 43.84 85 ILE A CA 1
ATOM 619 C C . ILE A 1 85 ? -5.497 13.978 9.639 1.00 43.84 85 ILE A C 1
ATOM 621 O O . ILE A 1 85 ? -6.672 14.237 9.882 1.00 43.84 85 ILE A O 1
ATOM 625 N N . SER A 1 86 ? -4.560 14.925 9.683 1.00 41.72 86 SER A N 1
ATOM 626 C CA . SER A 1 86 ? -4.892 16.350 9.756 1.00 41.72 86 SER A CA 1
ATOM 627 C C . SER A 1 86 ? -5.372 16.831 8.385 1.00 41.72 86 SER A C 1
ATOM 629 O O . SER A 1 86 ? -4.574 17.074 7.482 1.00 41.72 86 SER A O 1
ATOM 631 N N . GLY A 1 87 ? -6.688 16.936 8.215 1.00 42.22 87 GLY A N 1
ATOM 632 C CA . GLY A 1 87 ? -7.320 17.573 7.063 1.00 42.22 87 GLY A CA 1
ATOM 633 C C . GLY A 1 87 ? -8.844 17.564 7.205 1.00 42.22 87 GLY A C 1
ATOM 634 O O . GLY A 1 87 ? -9.394 16.555 7.654 1.00 42.22 87 GLY A O 1
ATOM 635 N N . PRO A 1 88 ? -9.551 18.664 6.882 1.00 41.09 88 PRO A N 1
ATOM 636 C CA . PRO A 1 88 ? -11.000 18.704 7.023 1.00 41.09 88 PRO A CA 1
ATOM 637 C C . PRO A 1 88 ? -11.641 17.688 6.071 1.00 41.09 88 PRO A C 1
ATOM 639 O O . PRO A 1 88 ? -11.395 17.714 4.866 1.00 41.09 88 PRO A O 1
ATOM 642 N N . ARG A 1 89 ? -12.478 16.794 6.616 1.00 45.69 89 ARG A N 1
ATOM 643 C CA . ARG A 1 89 ? -13.426 16.012 5.815 1.00 45.69 89 ARG A CA 1
ATOM 644 C C . ARG A 1 89 ? -14.427 16.993 5.214 1.00 45.69 89 ARG A C 1
ATOM 646 O O . ARG A 1 89 ? -15.287 17.501 5.926 1.00 45.69 89 ARG A O 1
ATOM 653 N N . SER A 1 90 ? -14.306 17.277 3.926 1.00 46.72 90 SER A N 1
ATOM 654 C CA . SER A 1 90 ? -15.417 17.821 3.154 1.00 46.72 90 SER A CA 1
ATOM 655 C C . SER A 1 90 ? -16.421 16.691 2.905 1.00 46.72 90 SER A C 1
ATOM 657 O O . SER A 1 90 ? -16.171 15.774 2.125 1.00 46.72 90 SER A O 1
ATOM 659 N N . GLU A 1 91 ? -17.529 16.741 3.640 1.00 35.47 91 GLU A N 1
ATOM 660 C CA . GLU A 1 91 ? -18.791 16.057 3.329 1.00 35.47 91 GLU A CA 1
ATOM 661 C C . GLU A 1 91 ? -19.680 16.987 2.460 1.00 35.47 91 GLU A C 1
ATOM 663 O O . GLU A 1 91 ? -19.341 18.164 2.325 1.00 35.47 91 GLU A O 1
ATOM 668 N N . PRO A 1 92 ? -20.726 16.449 1.803 1.00 51.69 92 PRO A N 1
ATOM 669 C CA . PRO A 1 92 ? -20.983 16.543 0.357 1.00 51.69 92 PRO A CA 1
ATOM 670 C C . PRO A 1 92 ? -21.403 17.910 -0.195 1.00 51.69 92 PRO A C 1
ATOM 672 O O . PRO A 1 92 ? -22.074 18.685 0.521 1.00 51.69 92 PRO A O 1
#

Nearest PDB structures (foldseek):
  7qok-assembly1_A  TM=4.093E-01  e=6.078E+00  Bacteroides phage crAss001

Seque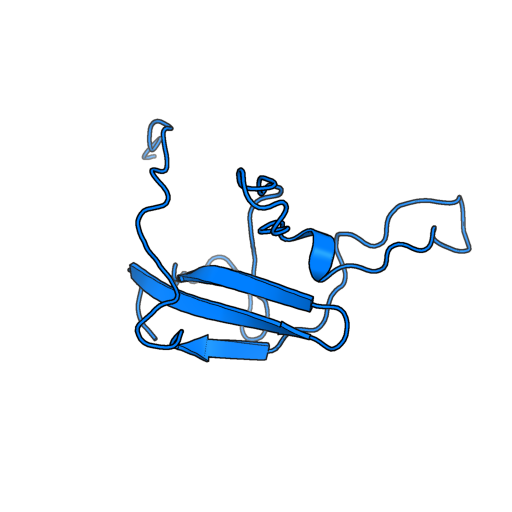nce (92 aa):
MATGDAVRVWNERGEVDAVCSVSDRVRPGVAWMPFGGFIDASGTRRSVNVLAPAEPTDWGGGSGLYDAFVEVAPAGADAVREIPISGPRSEP

Solvent-accessible surface area (backbone atoms only — not comparable to full-atom values): 6157 Å² total; per-residue (Å²): 140,53,63,71,37,50,25,33,39,35,45,100,73,31,56,36,65,46,68,38,76,78,68,86,91,52,58,91,96,56,87,86,77,79,92,53,58,54,65,47,99,86,65,52,66,52,23,63,66,45,52,26,60,87,61,56,37,92,77,87,59,44,80,38,78,89,59,65,80,68,50,78,46,77,38,62,100,82,58,75,80,82,80,84,80,86,68,85,82,82,76,136